Protein AF-A0A7X8EAT1-F1 (afdb_monomer)

Radius of gyration: 12.81 Å; Cα contacts (8 Å, |Δi|>4): 62; chains: 1; bounding box: 36×30×29 Å

Sequence (79 aa):
HNVLTNSALEGNLLGTYCPISSDARGLLEKAFDNLGLSMRALNKILKVSRTIADLEGEAKIGLPHVAEAIQLRFFDRKV

pLDDT: mean 76.71, std 17.99, range [40.19, 95.0]

Secondary structure (DSSP, 8-state):
-----GGG--SSSHHHH--B-HHHHHHHHHHHHHTT--HHHHHHHHHHHHHHHHHTT-SSB-HHHHHHHHHHHHHTT--

Nearest PDB structures (foldseek):
  3whk-assembly4_D  TM=7.637E-01  e=4.370E-01  Pyrococcus furiosus DSM 3638
  3whk-assembly7_G  TM=7.809E-01  e=7.300E-01  Pyrococcus furiosus DSM 3638
  8amz-assembly1_J  TM=7.869E-01  e=1.006E+00  Spinacia oleracea
  7qxw-assembly1_C  TM=6.515E-01  e=8.299E-01  Homo sapiens
  6j2n-assembly1_H  TM=8.910E-01  e=2.172E+00  Saccharomyces cerevisiae S288C

Foldseek 3Di:
DDDDDPVPPPDPVCVVQAAEDPVLVVVLVCCCVVVVDDPVLSVQLSVQLVVVCVVVVHPHRYNVSSVVSSVVVVVVPPD

Solvent-accessible surface area (backbone atoms only — not comparable to full-atom values): 4669 Å² total; per-residue (Å²): 137,91,87,91,59,91,78,73,75,60,97,60,55,60,75,76,75,46,56,60,36,72,67,23,49,54,51,52,51,52,46,33,67,78,65,69,51,49,75,67,53,50,54,50,33,53,51,44,9,45,52,48,17,56,76,72,70,40,91,46,30,42,47,66,29,45,54,48,27,51,51,51,55,62,63,72,57,79,121

Mean predicted aligned error: 8.56 Å

Structure (mmCIF, N/CA/C/O backbone):
data_AF-A0A7X8EAT1-F1
#
_entry.id   AF-A0A7X8EAT1-F1
#
loop_
_atom_site.group_PDB
_atom_site.id
_atom_site.type_symbol
_atom_site.label_atom_id
_atom_site.label_alt_id
_atom_site.label_comp_id
_atom_site.label_asym_id
_atom_site.label_entity_id
_atom_site.label_seq_id
_atom_site.pdbx_PDB_ins_code
_atom_site.Cartn_x
_atom_site.Cartn_y
_atom_site.Cartn_z
_atom_site.occupancy
_atom_site.B_iso_or_equiv
_atom_site.auth_seq_id
_atom_site.auth_comp_id
_atom_site.auth_asym_id
_atom_site.auth_atom_id
_atom_site.pdbx_PDB_model_num
ATOM 1 N N . HIS A 1 1 ? -21.204 -5.797 -15.002 1.00 40.62 1 HIS A N 1
ATOM 2 C CA . HIS A 1 1 ? -20.109 -6.518 -15.679 1.00 40.62 1 HIS A CA 1
ATOM 3 C C . HIS A 1 1 ? -19.231 -7.186 -14.633 1.00 40.62 1 HIS A C 1
ATOM 5 O O . HIS A 1 1 ? -18.797 -6.525 -13.702 1.00 40.62 1 HIS A O 1
ATOM 11 N N . ASN A 1 2 ? -19.090 -8.504 -14.760 1.00 47.91 2 ASN A N 1
ATOM 12 C CA . ASN A 1 2 ? -18.428 -9.428 -13.842 1.00 47.91 2 ASN A CA 1
ATOM 13 C C . ASN A 1 2 ? -16.914 -9.412 -14.126 1.00 47.91 2 ASN A C 1
ATOM 15 O O . ASN A 1 2 ? -16.529 -9.691 -15.260 1.00 47.91 2 ASN A O 1
ATOM 19 N N . VAL A 1 3 ? -16.065 -9.050 -13.159 1.00 42.56 3 VAL A N 1
ATOM 20 C CA . VAL A 1 3 ? -14.605 -8.955 -13.369 1.00 42.56 3 VAL A CA 1
ATOM 21 C C . VAL A 1 3 ? -13.901 -10.042 -12.551 1.00 42.56 3 VAL A C 1
ATOM 23 O O . VAL A 1 3 ? -14.012 -10.075 -11.331 1.00 42.56 3 VAL A O 1
ATOM 26 N N . LEU A 1 4 ? -13.207 -10.944 -13.257 1.00 47.72 4 LEU A N 1
ATOM 27 C CA . LEU A 1 4 ? -12.729 -12.259 -12.794 1.00 47.72 4 LEU A CA 1
ATOM 28 C C . LEU A 1 4 ? -11.192 -12.381 -12.669 1.00 47.72 4 LEU A C 1
ATOM 30 O O . LEU A 1 4 ? -10.695 -13.481 -12.443 1.00 47.72 4 LEU A O 1
ATOM 34 N N . THR A 1 5 ? -10.403 -11.305 -12.804 1.00 40.19 5 THR A N 1
ATOM 35 C CA . THR A 1 5 ? -8.927 -11.405 -12.769 1.00 40.19 5 THR A CA 1
ATOM 36 C C . THR A 1 5 ? -8.216 -10.228 -12.090 1.00 40.19 5 THR A C 1
ATOM 38 O O . THR A 1 5 ? -8.537 -9.060 -12.298 1.00 40.19 5 THR A O 1
ATOM 41 N N . ASN A 1 6 ? -7.164 -10.559 -11.322 1.00 45.84 6 ASN A N 1
ATOM 42 C CA . ASN A 1 6 ? -6.254 -9.640 -10.610 1.00 45.84 6 ASN A CA 1
ATOM 43 C C . ASN A 1 6 ? -5.579 -8.580 -11.508 1.00 45.84 6 ASN A C 1
ATOM 45 O O . ASN A 1 6 ? -5.020 -7.609 -10.998 1.00 45.84 6 ASN A O 1
ATOM 49 N N . SER A 1 7 ? -5.622 -8.773 -12.825 1.00 43.34 7 SER A N 1
ATOM 50 C CA . SER A 1 7 ? -5.040 -7.905 -13.850 1.00 43.34 7 SER A CA 1
ATOM 51 C C . SER A 1 7 ? -5.854 -6.636 -14.120 1.00 43.34 7 SER A C 1
ATOM 53 O O . SER A 1 7 ? -5.334 -5.717 -14.730 1.00 43.34 7 SER A O 1
ATOM 55 N N . ALA A 1 8 ? -7.113 -6.564 -13.674 1.00 47.28 8 ALA A N 1
ATOM 56 C CA . ALA A 1 8 ? -8.004 -5.439 -13.978 1.00 47.28 8 ALA A CA 1
ATOM 57 C C . ALA A 1 8 ? -7.812 -4.208 -13.068 1.00 47.28 8 ALA A C 1
ATOM 59 O O . ALA A 1 8 ? -8.479 -3.194 -13.249 1.00 47.28 8 ALA A O 1
ATOM 60 N N . LEU A 1 9 ? -6.901 -4.269 -12.093 1.00 50.28 9 LEU A N 1
ATOM 61 C CA . LEU A 1 9 ? -6.508 -3.117 -11.274 1.00 50.28 9 LEU A CA 1
ATOM 62 C C . LEU A 1 9 ? -5.402 -2.319 -11.986 1.00 50.28 9 LEU A C 1
ATOM 64 O O . LEU A 1 9 ? -4.308 -2.134 -11.453 1.00 50.28 9 LEU A O 1
ATOM 68 N N . GLU A 1 10 ? -5.666 -1.883 -13.217 1.00 49.84 10 GLU A N 1
ATOM 69 C CA . GLU A 1 10 ? -4.778 -0.988 -13.958 1.00 49.84 10 GLU A CA 1
ATOM 70 C C . GLU A 1 10 ? -5.135 0.479 -13.680 1.00 49.84 10 GLU A C 1
ATOM 72 O O . GLU A 1 10 ? -6.264 0.932 -13.872 1.00 49.84 10 GLU A O 1
ATOM 77 N N . GLY A 1 11 ? -4.134 1.221 -13.202 1.00 53.06 11 GLY A N 1
ATOM 78 C CA . GLY A 1 11 ? -3.953 2.658 -13.423 1.00 53.06 11 GLY A CA 1
ATOM 79 C C . GLY A 1 11 ? -4.831 3.638 -12.644 1.00 53.06 11 GLY A C 1
ATOM 80 O O . GLY A 1 11 ? -4.329 4.691 -12.271 1.00 53.06 11 GLY A O 1
ATOM 81 N N . ASN A 1 12 ? -6.100 3.322 -12.364 1.00 47.97 12 ASN A N 1
ATOM 82 C CA . ASN A 1 12 ? -7.046 4.332 -11.857 1.00 47.97 12 ASN A CA 1
ATOM 83 C C . ASN A 1 12 ? -7.922 3.878 -10.673 1.00 47.97 12 ASN A C 1
ATOM 85 O O . ASN A 1 12 ? -8.483 4.703 -9.961 1.00 47.97 12 ASN A O 1
ATOM 89 N N . LEU A 1 13 ? -8.002 2.571 -10.401 1.00 46.16 13 LEU A N 1
ATOM 90 C CA . LEU A 1 13 ? -8.836 2.026 -9.317 1.00 46.16 13 LEU A CA 1
ATOM 91 C C . LEU A 1 13 ? -8.227 2.210 -7.916 1.00 46.16 13 LEU A C 1
ATOM 93 O O . LEU A 1 13 ? -8.952 2.287 -6.929 1.00 46.16 13 LEU A O 1
ATOM 97 N N . LEU A 1 14 ? -6.905 2.340 -7.794 1.00 53.44 14 LEU A N 1
ATOM 98 C CA . LEU A 1 14 ? -6.267 2.540 -6.485 1.00 53.44 14 LEU A CA 1
ATOM 99 C C . LEU A 1 14 ? -6.560 3.918 -5.879 1.00 53.44 14 LEU A C 1
ATOM 101 O O . LEU A 1 14 ? -6.627 4.035 -4.659 1.00 53.44 14 LEU A O 1
ATOM 105 N N . GLY A 1 15 ? -6.800 4.935 -6.713 1.00 52.28 15 GLY A N 1
ATOM 106 C CA . GLY A 1 15 ? -7.205 6.264 -6.247 1.00 52.28 15 GLY A CA 1
ATOM 107 C C . GLY A 1 15 ? -8.599 6.285 -5.616 1.00 52.28 15 GLY A C 1
ATOM 108 O O . GLY A 1 15 ? -8.861 7.120 -4.757 1.00 52.28 15 GLY A O 1
ATOM 109 N N . THR A 1 16 ? -9.475 5.354 -6.006 1.00 49.50 16 THR A N 1
ATOM 110 C CA . THR A 1 16 ? -10.862 5.284 -5.522 1.00 49.50 16 THR A CA 1
ATOM 111 C C . THR A 1 16 ? -11.012 4.402 -4.278 1.00 49.50 16 THR A C 1
ATOM 113 O O . THR A 1 16 ? -11.884 4.668 -3.458 1.00 49.50 16 THR A O 1
ATOM 116 N N . TYR A 1 17 ? -10.162 3.380 -4.105 1.00 53.25 17 TYR A N 1
ATOM 117 C CA . TYR A 1 17 ? -10.313 2.375 -3.036 1.00 53.25 17 TYR A CA 1
ATOM 118 C C . TYR A 1 17 ? -9.259 2.438 -1.920 1.00 53.25 17 TYR A C 1
ATOM 120 O O . TYR A 1 17 ? -9.412 1.768 -0.902 1.00 53.25 17 TYR A O 1
ATOM 128 N N . CYS A 1 18 ? -8.190 3.223 -2.071 1.00 63.28 18 CYS A N 1
ATOM 129 C CA . CYS A 1 18 ? -7.167 3.387 -1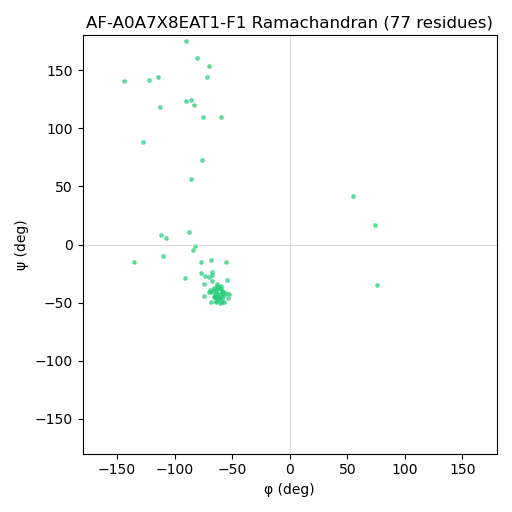.038 1.00 63.28 18 CYS A CA 1
ATOM 130 C C . CYS A 1 18 ? -6.951 4.874 -0.747 1.00 63.28 18 CYS A C 1
ATOM 132 O O . CYS A 1 18 ? -6.076 5.495 -1.356 1.00 63.28 18 CYS A O 1
ATOM 134 N N . PRO A 1 19 ? -7.726 5.470 0.180 1.00 76.38 19 PRO A N 1
ATOM 135 C CA . PRO A 1 19 ? -7.428 6.809 0.660 1.00 76.38 19 PRO A CA 1
ATOM 136 C C . PRO A 1 19 ? -6.033 6.782 1.294 1.00 76.38 19 PRO A C 1
ATOM 138 O O . PRO A 1 19 ? -5.819 6.170 2.336 1.00 76.38 19 PRO A O 1
ATOM 141 N N . ILE A 1 20 ? -5.071 7.412 0.624 1.00 84.12 20 ILE A N 1
ATOM 142 C CA . ILE A 1 20 ? -3.659 7.471 1.009 1.00 84.12 20 ILE A CA 1
ATOM 143 C C . ILE A 1 20 ? -3.292 8.914 1.354 1.00 84.12 20 ILE A C 1
ATOM 145 O O . ILE A 1 20 ? -3.838 9.859 0.774 1.00 84.12 20 ILE A O 1
ATOM 149 N N . SER A 1 21 ? -2.426 9.124 2.347 1.00 87.50 21 SER A N 1
ATOM 150 C CA . SER A 1 21 ? -1.918 10.470 2.637 1.00 87.50 21 SER A CA 1
ATOM 151 C C . SER A 1 21 ? -0.969 10.946 1.539 1.00 87.50 21 SER A C 1
ATOM 153 O O . SER A 1 21 ? -0.355 10.142 0.838 1.00 87.50 21 SER A O 1
ATOM 155 N N . SER A 1 22 ? -0.863 12.265 1.370 1.00 84.75 22 SER A N 1
ATOM 156 C CA . SER A 1 22 ? 0.112 12.879 0.458 1.00 84.75 22 SER A CA 1
ATOM 157 C C . SER A 1 22 ? 1.523 12.373 0.744 1.00 84.75 22 SER A C 1
ATOM 159 O O . SER A 1 22 ? 2.251 12.001 -0.171 1.00 84.75 22 SER A O 1
ATOM 161 N N . ASP A 1 23 ? 1.865 12.281 2.027 1.00 88.44 23 ASP A N 1
ATOM 162 C CA . ASP A 1 23 ? 3.200 11.909 2.485 1.00 88.44 23 ASP A CA 1
ATOM 163 C C . ASP A 1 23 ? 3.478 10.428 2.205 1.00 88.44 23 ASP A C 1
ATOM 165 O O . ASP A 1 23 ? 4.552 10.067 1.723 1.00 88.44 23 ASP A O 1
ATOM 169 N N . ALA A 1 24 ? 2.477 9.569 2.426 1.00 89.44 24 ALA A N 1
ATOM 170 C CA . ALA A 1 24 ? 2.538 8.149 2.104 1.00 89.44 24 ALA A CA 1
ATOM 171 C C . ALA A 1 24 ? 2.668 7.905 0.594 1.00 89.44 24 ALA A C 1
ATOM 173 O O . ALA A 1 24 ? 3.458 7.058 0.181 1.00 89.44 24 ALA A O 1
ATOM 174 N N . ARG A 1 25 ? 1.951 8.678 -0.236 1.00 87.06 25 ARG A N 1
ATOM 175 C CA . ARG A 1 25 ? 2.101 8.642 -1.699 1.00 87.06 25 ARG A CA 1
ATOM 176 C C . ARG A 1 25 ? 3.516 9.048 -2.118 1.00 87.06 25 ARG A C 1
ATOM 178 O O . ARG A 1 25 ? 4.131 8.329 -2.896 1.00 87.06 25 ARG A O 1
ATOM 185 N N . GLY A 1 26 ? 4.056 10.127 -1.551 1.00 86.81 26 GLY A N 1
ATOM 186 C CA . GLY A 1 26 ? 5.421 10.569 -1.847 1.00 86.81 26 GLY A CA 1
ATOM 187 C C . GLY A 1 26 ? 6.490 9.542 -1.454 1.00 86.81 26 GLY A C 1
ATOM 188 O O . GLY A 1 26 ? 7.470 9.360 -2.175 1.00 86.81 26 GLY A O 1
ATOM 189 N N . LEU A 1 27 ? 6.307 8.825 -0.339 1.00 89.44 27 LEU A N 1
ATOM 190 C CA . LEU A 1 27 ? 7.186 7.710 0.032 1.00 89.44 27 LEU A CA 1
ATOM 191 C C . LEU A 1 27 ? 7.089 6.555 -0.971 1.00 89.44 27 LEU A C 1
ATOM 193 O O . LEU A 1 27 ? 8.109 5.984 -1.351 1.00 89.44 27 LEU A O 1
ATOM 197 N N . LEU A 1 28 ? 5.872 6.224 -1.402 1.00 85.62 28 LEU A N 1
ATOM 198 C CA . LEU A 1 28 ? 5.606 5.151 -2.353 1.00 85.62 28 LEU A CA 1
ATOM 199 C C . LEU A 1 28 ? 6.255 5.423 -3.724 1.00 85.62 28 LEU A C 1
ATOM 201 O O . LEU A 1 28 ? 6.863 4.523 -4.299 1.00 85.62 28 LEU A O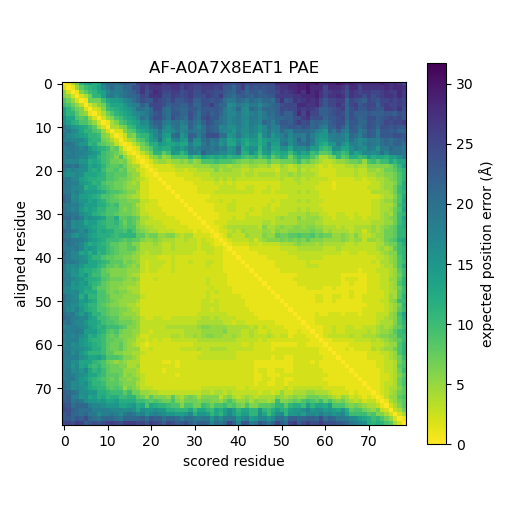 1
ATOM 205 N N . GLU A 1 29 ? 6.171 6.663 -4.214 1.00 85.25 29 GLU A N 1
ATOM 206 C CA . GLU A 1 29 ? 6.815 7.121 -5.455 1.00 85.25 29 GLU A CA 1
ATOM 207 C C . GLU A 1 29 ? 8.344 7.048 -5.349 1.00 85.25 29 GLU A C 1
ATOM 209 O O . GLU A 1 29 ? 8.996 6.405 -6.169 1.00 85.25 29 GLU A O 1
ATOM 214 N N . LYS A 1 30 ? 8.926 7.579 -4.265 1.00 87.94 30 LYS A N 1
ATOM 215 C CA . LYS A 1 30 ? 10.374 7.470 -4.018 1.00 87.94 30 LYS A CA 1
ATOM 216 C C . LYS A 1 30 ? 10.841 6.020 -3.932 1.00 87.94 30 LYS A C 1
ATOM 218 O O . LYS A 1 30 ? 11.919 5.688 -4.413 1.00 87.94 30 LYS A O 1
ATOM 223 N N . ALA A 1 31 ? 10.058 5.154 -3.296 1.00 85.44 31 ALA A N 1
ATOM 224 C CA . ALA A 1 31 ? 10.356 3.731 -3.204 1.00 85.44 31 ALA A CA 1
ATOM 225 C C . ALA A 1 31 ? 10.289 3.050 -4.577 1.00 85.44 31 ALA A C 1
ATOM 227 O O . ALA A 1 31 ? 11.106 2.177 -4.857 1.00 85.44 31 ALA A O 1
ATOM 228 N N . PHE A 1 32 ? 9.345 3.450 -5.430 1.00 81.69 32 PHE A N 1
ATOM 229 C CA . PHE A 1 32 ? 9.235 2.953 -6.796 1.00 81.69 32 PHE A CA 1
ATOM 230 C C . PHE A 1 32 ? 10.492 3.269 -7.612 1.00 81.69 32 PHE A C 1
ATOM 232 O O . PHE A 1 32 ? 11.098 2.343 -8.157 1.00 81.69 32 PHE A O 1
ATOM 239 N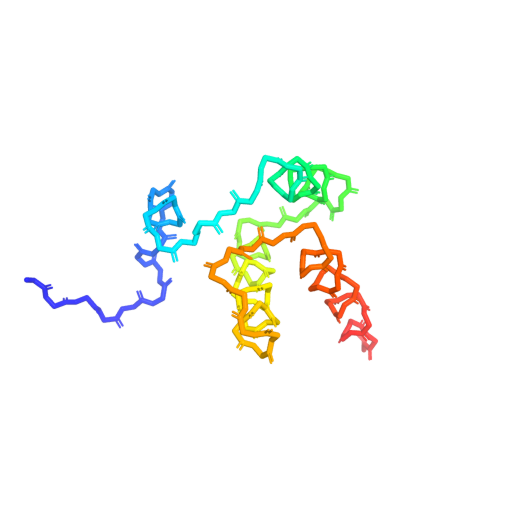 N . ASP A 1 33 ? 10.924 4.532 -7.592 1.00 83.06 33 ASP A N 1
ATOM 240 C CA . ASP A 1 33 ? 12.092 5.003 -8.339 1.00 83.06 33 ASP A CA 1
ATOM 241 C C . ASP A 1 33 ? 13.403 4.431 -7.779 1.00 83.06 33 ASP A C 1
ATOM 243 O O . ASP A 1 33 ? 14.204 3.852 -8.512 1.00 83.06 33 ASP A O 1
ATOM 247 N N . ASN A 1 34 ? 13.613 4.526 -6.461 1.00 85.69 34 ASN A N 1
ATOM 248 C CA . ASN A 1 34 ? 14.889 4.160 -5.835 1.00 85.69 34 ASN A CA 1
ATOM 249 C C . ASN A 1 34 ? 15.128 2.648 -5.770 1.00 85.69 34 ASN A C 1
ATOM 251 O O . ASN A 1 34 ? 16.273 2.207 -5.707 1.00 85.69 34 ASN A O 1
ATOM 255 N N . LEU A 1 35 ? 14.061 1.844 -5.728 1.00 82.31 35 LEU A N 1
ATOM 256 C CA . LEU A 1 35 ? 14.155 0.390 -5.559 1.00 82.31 35 LEU A CA 1
ATOM 257 C C . LEU A 1 35 ? 13.826 -0.370 -6.851 1.00 82.31 35 LEU A C 1
ATOM 259 O O . LEU A 1 35 ? 13.745 -1.602 -6.821 1.00 82.31 35 LEU A O 1
ATOM 263 N N . GLY A 1 36 ? 13.612 0.350 -7.961 1.00 80.19 36 GLY A N 1
ATOM 264 C CA . GLY A 1 36 ? 13.279 -0.222 -9.267 1.00 80.19 36 GLY A CA 1
ATOM 265 C C . GLY A 1 36 ? 12.050 -1.129 -9.209 1.00 80.19 36 GLY A C 1
ATOM 266 O O . GLY A 1 36 ? 12.061 -2.243 -9.742 1.00 80.19 36 GLY A O 1
ATOM 267 N N . LEU A 1 37 ? 11.013 -0.718 -8.471 1.00 78.88 37 LEU A N 1
ATOM 268 C CA . LEU A 1 37 ? 9.831 -1.553 -8.274 1.00 78.88 37 LEU A CA 1
ATOM 269 C C . LEU A 1 37 ? 9.018 -1.630 -9.563 1.00 78.88 37 LEU A C 1
ATOM 271 O O . LEU A 1 37 ? 8.867 -0.661 -10.291 1.00 78.88 37 LEU A O 1
ATOM 275 N N . SER A 1 38 ? 8.425 -2.791 -9.830 1.00 82.12 38 SER A N 1
ATOM 276 C CA . SER A 1 38 ? 7.407 -2.887 -10.873 1.00 82.12 38 SER A CA 1
ATOM 277 C C . SER A 1 38 ? 6.060 -2.392 -10.349 1.00 82.12 38 SER A C 1
ATOM 279 O O . SER A 1 38 ? 5.792 -2.431 -9.146 1.00 82.12 38 SER A O 1
ATOM 281 N N . MET A 1 39 ? 5.149 -2.038 -11.257 1.00 76.75 39 MET A N 1
ATOM 282 C CA . MET A 1 39 ? 3.763 -1.696 -10.905 1.00 76.75 39 MET A CA 1
ATOM 283 C C . MET A 1 39 ? 3.074 -2.805 -10.083 1.00 76.75 39 MET A C 1
ATOM 285 O O . MET A 1 39 ? 2.258 -2.549 -9.203 1.00 76.75 39 MET A O 1
ATOM 289 N N . ARG A 1 40 ? 3.462 -4.071 -10.298 1.00 80.00 40 ARG A N 1
ATOM 290 C CA . ARG A 1 40 ? 2.965 -5.209 -9.506 1.00 80.00 40 ARG A CA 1
ATOM 291 C C . ARG A 1 40 ? 3.464 -5.166 -8.063 1.00 80.00 40 ARG A C 1
ATOM 293 O O . ARG A 1 40 ? 2.705 -5.464 -7.143 1.00 80.00 40 ARG A O 1
ATOM 300 N N . ALA A 1 41 ? 4.732 -4.811 -7.865 1.00 83.00 41 ALA A N 1
ATOM 301 C CA . ALA A 1 41 ? 5.299 -4.650 -6.532 1.00 83.00 41 ALA A CA 1
ATOM 302 C C . ALA A 1 41 ? 4.652 -3.465 -5.801 1.00 83.00 41 ALA A C 1
ATOM 304 O O . ALA A 1 41 ? 4.325 -3.604 -4.625 1.00 83.00 41 ALA A O 1
ATOM 305 N N . LEU A 1 42 ? 4.385 -2.366 -6.512 1.00 83.50 42 LEU A N 1
ATOM 306 C CA . LEU A 1 42 ? 3.653 -1.210 -5.992 1.00 83.50 42 LEU A CA 1
ATOM 307 C C . LEU A 1 42 ? 2.258 -1.602 -5.482 1.00 83.50 42 LEU A C 1
ATOM 309 O O . LEU A 1 42 ? 1.903 -1.315 -4.341 1.00 83.50 42 LEU A O 1
ATOM 313 N N . ASN A 1 43 ? 1.502 -2.346 -6.294 1.00 83.12 43 ASN A N 1
ATOM 314 C CA . ASN A 1 43 ? 0.174 -2.833 -5.924 1.00 83.12 43 ASN A CA 1
ATOM 315 C C . ASN A 1 43 ? 0.213 -3.758 -4.699 1.00 83.12 43 ASN A C 1
ATOM 317 O O . ASN A 1 43 ? -0.689 -3.709 -3.864 1.00 83.12 43 ASN A O 1
ATOM 321 N N . LYS A 1 44 ? 1.246 -4.605 -4.574 1.00 85.31 44 LYS A N 1
ATOM 322 C CA . LYS A 1 44 ? 1.422 -5.465 -3.393 1.00 85.31 44 LYS A CA 1
ATOM 323 C C . LYS A 1 44 ? 1.680 -4.624 -2.142 1.00 85.31 44 LYS A C 1
ATOM 325 O O . LYS A 1 44 ? 1.046 -4.882 -1.126 1.00 85.31 44 LYS A O 1
ATOM 330 N N . ILE A 1 45 ? 2.549 -3.615 -2.233 1.00 88.56 45 ILE A N 1
ATOM 331 C CA . ILE A 1 45 ? 2.830 -2.695 -1.120 1.00 88.56 45 ILE A CA 1
ATOM 332 C C . ILE A 1 45 ? 1.544 -1.992 -0.690 1.00 88.56 45 ILE A C 1
ATOM 334 O O . ILE A 1 45 ? 1.198 -2.065 0.478 1.00 88.56 45 ILE A O 1
ATOM 338 N N . LEU A 1 46 ? 0.778 -1.421 -1.625 1.00 87.06 46 LEU A N 1
ATOM 339 C CA . LEU A 1 46 ? -0.484 -0.743 -1.306 1.00 87.06 46 LEU A CA 1
ATOM 340 C C . LEU A 1 46 ? -1.500 -1.653 -0.606 1.00 87.06 46 LEU A C 1
ATOM 342 O O . LEU A 1 46 ? -2.142 -1.224 0.349 1.00 87.06 46 LEU A O 1
ATOM 346 N N . LYS A 1 47 ? -1.626 -2.914 -1.040 1.00 87.62 47 LYS A N 1
ATOM 347 C CA . LYS A 1 47 ? -2.502 -3.893 -0.377 1.00 87.62 47 LYS A CA 1
ATOM 348 C C . LYS A 1 47 ? -2.049 -4.183 1.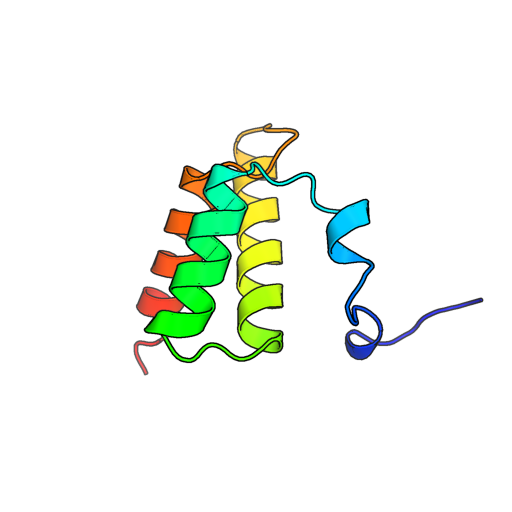053 1.00 87.62 47 LYS A C 1
ATOM 350 O O . LYS A 1 47 ? -2.879 -4.173 1.951 1.00 87.62 47 LYS A O 1
ATOM 355 N N . VAL A 1 48 ? -0.749 -4.396 1.262 1.00 91.31 48 VAL A N 1
ATOM 356 C CA . VAL A 1 48 ? -0.189 -4.643 2.601 1.00 91.31 48 VAL A CA 1
ATOM 357 C C . VAL A 1 48 ? -0.357 -3.412 3.490 1.00 91.31 48 VAL A C 1
ATOM 359 O O . VAL A 1 48 ? -0.827 -3.540 4.613 1.00 91.31 48 VAL A O 1
ATOM 362 N N . SER A 1 49 ? -0.078 -2.212 2.979 1.00 92.06 49 SER A N 1
ATOM 363 C CA . SER A 1 49 ? -0.308 -0.961 3.706 1.00 92.06 49 SER A CA 1
ATOM 364 C C . SER A 1 49 ? -1.773 -0.761 4.077 1.00 92.06 49 SER A C 1
ATOM 366 O O . SER A 1 49 ? -2.055 -0.235 5.149 1.00 92.06 49 SER A O 1
ATOM 368 N N . ARG A 1 50 ? -2.715 -1.183 3.221 1.00 89.62 50 ARG A N 1
ATOM 369 C CA . ARG A 1 50 ? -4.137 -1.159 3.571 1.00 89.62 50 ARG A CA 1
ATOM 370 C C . ARG A 1 50 ? -4.446 -2.130 4.704 1.00 89.62 50 ARG A C 1
ATOM 372 O O . ARG A 1 50 ? -5.112 -1.728 5.644 1.00 89.62 50 ARG A O 1
ATOM 379 N N . THR A 1 51 ? -3.922 -3.353 4.643 1.00 91.88 51 THR A N 1
ATOM 380 C CA . THR A 1 51 ? -4.083 -4.335 5.722 1.00 91.88 51 THR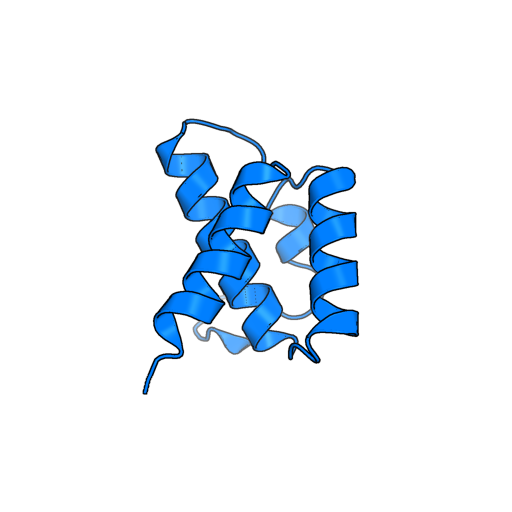 A CA 1
ATOM 381 C C . THR A 1 51 ? -3.532 -3.821 7.050 1.00 91.88 51 THR A C 1
ATOM 383 O O . THR A 1 51 ? -4.198 -3.977 8.063 1.00 91.88 51 THR A O 1
ATOM 386 N N . ILE A 1 52 ? -2.363 -3.176 7.054 1.00 93.19 52 ILE A N 1
ATOM 387 C CA . ILE A 1 52 ? -1.787 -2.582 8.270 1.00 93.19 52 ILE A CA 1
ATOM 388 C C . ILE A 1 52 ? -2.708 -1.480 8.809 1.00 93.19 52 ILE A C 1
ATOM 390 O O . ILE A 1 52 ? -3.080 -1.520 9.975 1.00 93.19 52 ILE A O 1
ATOM 394 N N . ALA A 1 53 ? -3.163 -0.567 7.944 1.00 92.31 53 ALA A N 1
ATOM 395 C CA . ALA A 1 53 ? -4.112 0.477 8.333 1.00 92.31 53 ALA A CA 1
ATOM 396 C C . ALA A 1 53 ? -5.404 -0.111 8.929 1.00 92.31 53 ALA A C 1
ATOM 398 O O . ALA A 1 53 ? -5.883 0.356 9.955 1.00 92.31 53 ALA A O 1
ATOM 399 N N . ASP A 1 54 ? -5.947 -1.164 8.312 1.00 91.25 54 ASP A N 1
ATOM 400 C CA . ASP A 1 54 ? -7.148 -1.849 8.797 1.00 91.25 54 ASP A CA 1
ATOM 401 C C . ASP A 1 54 ? -6.928 -2.491 10.176 1.00 91.25 54 ASP A C 1
ATOM 403 O O . ASP A 1 54 ? -7.821 -2.437 11.021 1.00 91.25 54 ASP A O 1
ATOM 407 N N . LEU A 1 55 ? -5.746 -3.070 10.425 1.00 93.69 55 LEU A N 1
ATOM 408 C CA . LEU A 1 55 ? -5.381 -3.651 11.723 1.00 93.69 55 LEU A CA 1
ATOM 409 C C . LEU A 1 55 ? -5.234 -2.585 12.818 1.00 93.69 55 LEU A C 1
ATOM 411 O O . LEU A 1 55 ? -5.542 -2.860 13.975 1.00 93.69 55 LEU A O 1
ATOM 415 N N . GLU A 1 56 ? -4.810 -1.377 12.453 1.00 94.44 56 GLU A N 1
ATOM 416 C CA . GLU A 1 56 ? -4.728 -0.223 13.355 1.00 94.44 56 GLU A CA 1
ATOM 417 C C . GLU A 1 56 ? -6.068 0.524 13.504 1.00 94.44 56 GLU A C 1
ATOM 419 O O . GLU A 1 56 ? -6.187 1.436 14.319 1.00 94.44 56 GLU A O 1
ATOM 424 N N . GLY A 1 57 ? -7.106 0.127 12.755 1.00 93.25 57 GLY A N 1
ATOM 425 C CA . GLY A 1 57 ? -8.407 0.802 12.748 1.00 93.25 57 GLY A CA 1
ATOM 426 C C . GLY A 1 57 ? -8.405 2.141 12.001 1.00 93.25 57 GLY A C 1
ATOM 427 O O . GLY A 1 57 ? -9.329 2.941 12.151 1.00 93.25 57 GLY A O 1
ATOM 428 N N . GLU A 1 58 ? -7.388 2.388 11.181 1.00 92.19 58 GLU A N 1
ATOM 429 C CA . GLU A 1 58 ? -7.191 3.628 10.446 1.00 92.19 58 GLU A CA 1
ATOM 430 C C . GLU A 1 58 ? -7.945 3.620 9.112 1.00 92.19 58 GLU A C 1
ATOM 432 O O . GLU A 1 58 ? -7.748 2.785 8.224 1.00 92.19 58 GLU A O 1
ATOM 437 N N . ALA A 1 59 ? -8.793 4.630 8.911 1.00 87.56 59 ALA A N 1
ATOM 438 C CA . ALA A 1 59 ? -9.551 4.768 7.670 1.00 87.56 59 ALA A CA 1
ATOM 439 C C . ALA A 1 59 ? -8.647 5.080 6.464 1.00 87.56 59 ALA A C 1
ATOM 441 O O . ALA A 1 59 ? -9.023 4.798 5.322 1.00 87.56 59 ALA A O 1
ATOM 442 N N . LYS A 1 60 ? -7.458 5.648 6.707 1.00 90.06 60 LYS A N 1
ATOM 443 C CA . LYS A 1 60 ? -6.534 6.160 5.691 1.00 90.06 60 LYS A CA 1
ATOM 444 C C . LYS A 1 60 ? -5.170 5.478 5.788 1.00 90.06 60 LYS A C 1
ATOM 446 O O . LYS A 1 60 ? -4.633 5.261 6.866 1.00 90.06 60 LYS A O 1
ATOM 451 N N . ILE A 1 61 ? -4.559 5.205 4.639 1.00 91.94 61 ILE A N 1
ATOM 452 C CA . ILE A 1 61 ? -3.183 4.718 4.570 1.00 91.94 61 ILE A CA 1
ATOM 453 C C . ILE A 1 61 ? -2.232 5.889 4.848 1.00 91.94 61 ILE A C 1
ATOM 455 O O . ILE A 1 61 ? -2.111 6.810 4.035 1.00 91.94 61 ILE A O 1
ATOM 459 N N . GLY A 1 62 ? -1.581 5.855 6.009 1.00 93.81 62 GLY A N 1
ATOM 460 C CA . GLY A 1 62 ? -0.557 6.804 6.421 1.00 93.81 62 GLY A CA 1
ATOM 461 C C . GLY A 1 62 ? 0.858 6.381 6.026 1.00 93.81 62 GLY A C 1
ATOM 462 O O . GLY A 1 62 ? 1.102 5.289 5.510 1.00 93.81 62 GLY A O 1
ATOM 463 N N . LEU A 1 63 ? 1.805 7.282 6.295 1.00 93.81 63 LEU A N 1
ATOM 464 C CA . LEU A 1 63 ? 3.236 7.048 6.118 1.00 93.81 63 LEU A CA 1
ATOM 465 C C . LEU A 1 63 ? 3.744 5.782 6.846 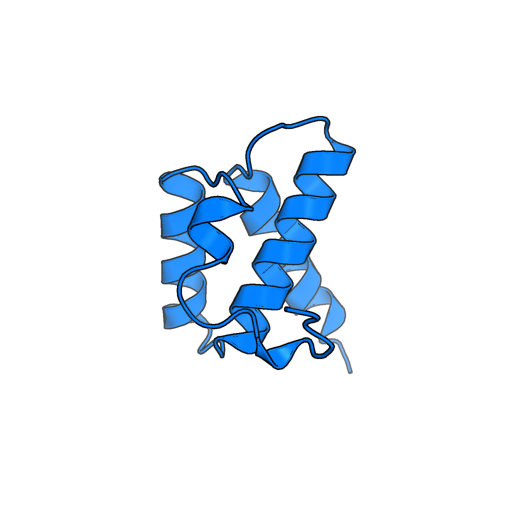1.00 93.81 63 LEU A C 1
ATOM 467 O O . LEU A 1 63 ? 4.459 5.017 6.193 1.00 93.81 63 LEU A O 1
ATOM 471 N N . PRO A 1 64 ? 3.386 5.510 8.126 1.00 94.69 64 PRO A N 1
ATOM 472 C CA . PRO A 1 64 ? 3.880 4.320 8.828 1.00 94.69 64 PRO A CA 1
ATOM 473 C C . PRO A 1 64 ? 3.461 3.017 8.139 1.00 94.69 64 PRO A C 1
ATOM 475 O O . PRO A 1 64 ? 4.309 2.161 7.902 1.00 94.69 64 PRO A O 1
ATOM 478 N N . HIS A 1 65 ? 2.211 2.919 7.677 1.00 95.00 65 HIS A N 1
ATOM 479 C CA . HIS A 1 65 ? 1.709 1.722 6.995 1.00 95.00 65 HIS A CA 1
ATOM 480 C C . HIS A 1 65 ? 2.443 1.438 5.672 1.00 95.00 65 HIS A C 1
ATOM 482 O O . HIS A 1 65 ? 2.614 0.287 5.265 1.00 95.00 65 HIS A O 1
ATOM 488 N N . VAL A 1 66 ? 2.865 2.486 4.952 1.00 92.88 66 VAL A N 1
ATOM 489 C CA . VAL A 1 66 ? 3.663 2.338 3.722 1.00 92.88 66 VAL A CA 1
ATOM 490 C C . VAL A 1 66 ? 5.099 1.945 4.037 1.00 92.88 66 VAL A C 1
ATOM 492 O O . VAL A 1 66 ? 5.630 1.037 3.397 1.00 92.88 66 VAL A O 1
ATOM 495 N N . ALA A 1 67 ? 5.720 2.588 5.025 1.00 93.25 67 ALA A N 1
ATOM 496 C CA . ALA A 1 67 ? 7.081 2.269 5.439 1.00 93.25 67 ALA A CA 1
ATOM 497 C C . ALA A 1 67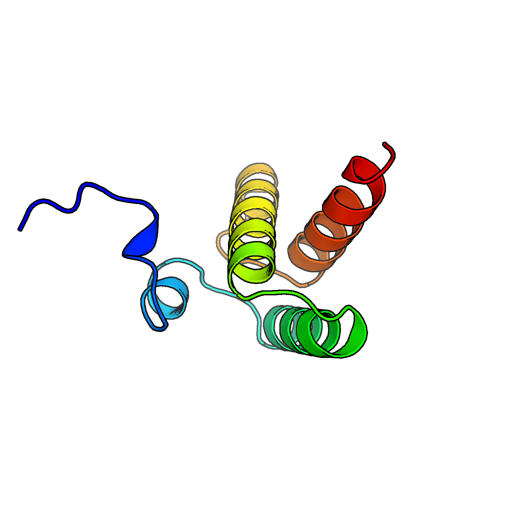 ? 7.202 0.807 5.895 1.00 93.25 67 ALA A C 1
ATOM 499 O O . ALA A 1 67 ? 8.091 0.088 5.432 1.00 93.25 67 ALA A O 1
ATOM 500 N N . GLU A 1 68 ? 6.265 0.347 6.720 1.00 93.88 68 GLU A N 1
ATOM 501 C CA . GLU A 1 68 ? 6.228 -1.029 7.204 1.00 93.88 68 GLU A CA 1
ATOM 502 C C . GLU A 1 68 ? 5.979 -2.026 6.064 1.00 93.88 68 GLU A C 1
ATOM 504 O O . GLU A 1 68 ? 6.717 -3.000 5.923 1.00 93.88 68 GLU A O 1
ATOM 509 N N . ALA A 1 69 ? 5.029 -1.753 5.164 1.00 92.56 69 ALA A N 1
ATOM 510 C CA . ALA A 1 69 ? 4.785 -2.612 4.003 1.00 92.56 69 ALA A CA 1
ATOM 511 C C . ALA A 1 69 ? 6.015 -2.752 3.087 1.00 92.56 69 ALA A C 1
ATOM 513 O O . ALA A 1 69 ? 6.290 -3.834 2.555 1.00 92.56 69 ALA A O 1
ATOM 514 N N . ILE A 1 70 ? 6.772 -1.665 2.898 1.00 90.69 70 ILE A N 1
ATOM 515 C CA . ILE A 1 70 ? 8.037 -1.688 2.158 1.00 90.69 70 ILE A CA 1
ATOM 516 C C . ILE A 1 70 ? 9.059 -2.563 2.896 1.00 90.69 70 ILE A C 1
ATOM 518 O O . ILE A 1 70 ? 9.660 -3.440 2.274 1.00 90.69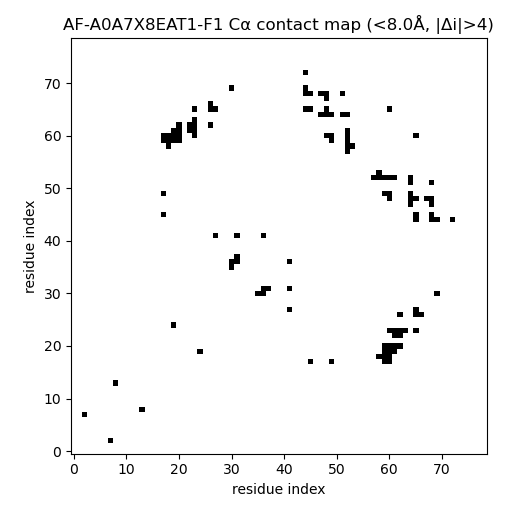 70 ILE A O 1
ATOM 522 N N . GLN A 1 71 ? 9.241 -2.360 4.204 1.00 88.75 71 GLN A N 1
ATOM 523 C CA . GLN A 1 71 ? 10.186 -3.129 5.021 1.00 88.75 71 GLN A CA 1
ATOM 524 C C . GLN A 1 71 ? 9.860 -4.625 5.033 1.00 88.75 71 GLN A C 1
ATOM 526 O O . GLN A 1 71 ? 10.749 -5.440 4.779 1.00 88.75 71 GLN A O 1
ATOM 531 N N . LEU A 1 72 ? 8.590 -4.988 5.226 1.00 86.62 72 LEU A N 1
ATOM 532 C CA . LEU A 1 72 ? 8.113 -6.371 5.185 1.00 86.62 72 LEU A CA 1
ATOM 533 C C . LEU A 1 72 ? 8.479 -7.051 3.864 1.00 86.62 72 LEU A C 1
ATOM 535 O O . LEU A 1 72 ? 8.967 -8.177 3.861 1.00 86.62 72 LEU A O 1
ATOM 539 N N . ARG A 1 73 ? 8.339 -6.350 2.731 1.00 81.19 73 ARG A N 1
ATOM 540 C CA . ARG A 1 73 ? 8.725 -6.883 1.416 1.00 81.19 73 ARG A CA 1
ATOM 541 C C . ARG A 1 73 ? 10.226 -7.170 1.303 1.00 81.19 73 ARG A C 1
ATOM 543 O O . ARG A 1 73 ? 10.602 -8.105 0.599 1.00 81.19 73 ARG A O 1
ATOM 550 N N . PHE A 1 74 ? 11.083 -6.355 1.916 1.00 75.62 74 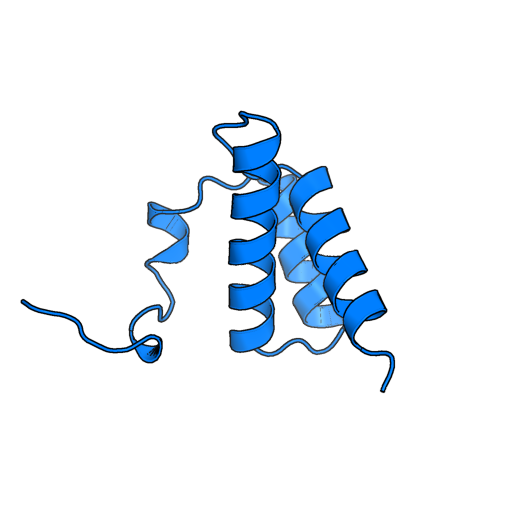PHE A N 1
ATOM 551 C CA . PHE A 1 74 ? 12.529 -6.604 1.919 1.00 75.62 74 PHE A CA 1
ATOM 552 C C . PHE A 1 74 ? 12.917 -7.740 2.857 1.00 75.62 74 PHE A C 1
ATOM 554 O O . PHE A 1 74 ? 13.822 -8.506 2.535 1.00 75.62 74 PHE A O 1
ATOM 561 N N . PHE A 1 75 ? 12.209 -7.879 3.975 1.00 72.38 75 PHE A N 1
ATOM 562 C CA . PHE A 1 75 ? 12.427 -8.964 4.924 1.00 72.38 75 PHE A CA 1
ATOM 563 C C . PHE A 1 75 ? 11.992 -10.327 4.362 1.00 72.38 75 PHE A C 1
ATOM 565 O O . PHE A 1 75 ? 12.708 -11.312 4.520 1.00 72.38 75 PHE A O 1
ATOM 572 N N . ASP A 1 76 ? 10.878 -10.356 3.624 1.00 62.84 76 ASP A N 1
ATOM 573 C CA . ASP A 1 76 ? 10.332 -11.540 2.939 1.00 62.84 76 ASP A CA 1
ATOM 574 C C . ASP A 1 76 ? 11.214 -12.015 1.764 1.00 62.84 76 ASP A C 1
ATOM 576 O O . ASP A 1 76 ? 11.065 -13.122 1.258 1.00 62.84 76 ASP A O 1
ATOM 580 N N . ARG A 1 77 ? 12.177 -11.193 1.318 1.00 58.62 77 ARG A N 1
ATOM 581 C CA . ARG A 1 77 ? 13.072 -11.509 0.192 1.00 58.62 77 ARG A CA 1
ATOM 582 C C . ARG A 1 77 ? 14.335 -12.288 0.578 1.00 58.62 77 ARG A C 1
ATOM 584 O O . ARG A 1 77 ? 15.221 -12.426 -0.260 1.00 58.62 77 ARG A O 1
ATOM 591 N N . LYS A 1 78 ? 14.435 -12.799 1.810 1.00 44.91 78 LYS A N 1
ATOM 592 C CA . LYS A 1 78 ? 15.486 -13.753 2.203 1.00 44.91 78 LYS A CA 1
ATOM 593 C C . LYS A 1 78 ? 15.181 -15.159 1.664 1.00 44.91 78 LYS A C 1
ATOM 595 O O . LYS A 1 78 ? 14.838 -16.033 2.452 1.00 44.91 78 LYS A O 1
ATOM 600 N N . VAL A 1 79 ? 15.335 -15.371 0.353 1.00 42.19 79 VAL A N 1
ATOM 601 C CA . VAL A 1 79 ? 15.702 -16.670 -0.251 1.00 42.19 79 VAL A CA 1
ATOM 602 C C . VAL A 1 79 ? 16.488 -16.415 -1.530 1.00 42.19 79 VAL A C 1
ATOM 604 O O . VAL A 1 79 ? 15.953 -15.694 -2.403 1.00 42.19 79 VAL A O 1
#